Protein AF-A0A6G2DFZ0-F1 (afdb_monomer_lite)

Organism: Streptococcus pneumoniae (NCBI:txid1313)

Radius of gyration: 16.32 Å; chains: 1; bounding box: 41×25×46 Å

Secondary structure (DSSP, 8-state):
---EEEESSGGGGTT--TTS-EEEEESSS--TTTTEEEESSGGGHHHHHHHHHHS-EEEEEPP--S--EE--EEE-SS-EEEPPPEE--

Foldseek 3Di:
DFDKDKFQALVVVPDDDLVFKKKKAAPDDDDPCPRIFIDNDPVRSVVSRVSSPVHIIMIGTDDPDPFDKDWDWDDDVPDIDIDDIDTDD

Structure (mmCIF, N/CA/C/O backbone):
data_AF-A0A6G2DFZ0-F1
#
_entry.id   AF-A0A6G2DFZ0-F1
#
loop_
_atom_site.group_PDB
_atom_site.id
_atom_site.type_symbol
_atom_site.label_atom_id
_atom_site.label_alt_id
_atom_site.label_comp_id
_atom_site.label_asym_id
_atom_site.label_entity_id
_atom_site.label_seq_id
_atom_site.pdbx_PDB_ins_code
_atom_site.Cartn_x
_atom_site.Cartn_y
_atom_site.Cartn_z
_atom_site.occupancy
_atom_site.B_iso_or_equiv
_atom_site.auth_seq_id
_atom_site.auth_comp_id
_atom_site.auth_asym_id
_atom_site.auth_atom_id
_atom_site.pdbx_PDB_model_num
ATOM 1 N N . VAL A 1 1 ? -2.751 -7.676 6.816 1.00 82.31 1 VAL A N 1
ATOM 2 C CA . VAL A 1 1 ? -2.148 -6.563 6.046 1.00 82.31 1 VAL A CA 1
ATOM 3 C C . VAL A 1 1 ? -1.436 -7.151 4.844 1.00 82.31 1 VAL A C 1
ATOM 5 O O . VAL A 1 1 ? -1.003 -8.297 4.954 1.00 82.31 1 VAL A O 1
ATOM 8 N N . ALA A 1 2 ? -1.367 -6.440 3.718 1.00 90.25 2 ALA A N 1
ATOM 9 C CA . ALA A 1 2 ? -0.571 -6.904 2.584 1.00 90.25 2 ALA A CA 1
ATOM 10 C C . ALA A 1 2 ? 0.900 -7.065 3.023 1.00 90.25 2 ALA A C 1
ATOM 12 O O . ALA A 1 2 ? 1.371 -6.248 3.823 1.00 90.25 2 ALA A O 1
ATOM 13 N N . PRO A 1 3 ? 1.621 -8.104 2.565 1.00 95.62 3 PRO A N 1
ATOM 14 C CA . PRO A 1 3 ? 3.069 -8.161 2.728 1.00 95.62 3 PRO A CA 1
ATOM 15 C C . PRO A 1 3 ? 3.702 -6.869 2.202 1.00 95.62 3 PRO A C 1
ATOM 17 O O . PRO A 1 3 ? 3.355 -6.420 1.108 1.00 95.62 3 PRO A O 1
ATOM 20 N N . TYR A 1 4 ? 4.595 -6.262 2.989 1.00 96.75 4 TYR A N 1
ATOM 21 C CA . TYR A 1 4 ? 5.178 -4.966 2.652 1.00 96.75 4 TYR A CA 1
ATOM 22 C C . TYR A 1 4 ? 6.674 -4.876 2.961 1.00 96.75 4 TYR A C 1
ATOM 24 O O . TYR A 1 4 ? 7.196 -5.601 3.812 1.00 96.75 4 TYR A O 1
ATOM 32 N N . LYS A 1 5 ? 7.353 -3.945 2.284 1.00 97.12 5 LYS A N 1
ATOM 33 C CA . LYS A 1 5 ? 8.761 -3.579 2.485 1.00 97.12 5 LYS A CA 1
ATOM 34 C C . LYS A 1 5 ? 8.895 -2.055 2.571 1.00 97.12 5 LYS A C 1
ATOM 36 O O . LYS A 1 5 ? 8.255 -1.336 1.811 1.00 97.12 5 LYS A O 1
ATOM 41 N N . VAL A 1 6 ? 9.738 -1.566 3.481 1.00 98.06 6 VAL A N 1
ATOM 42 C CA . VAL A 1 6 ? 10.124 -0.144 3.536 1.00 98.06 6 VAL A CA 1
ATOM 43 C C . VAL A 1 6 ? 11.108 0.159 2.405 1.00 98.06 6 VAL A C 1
ATOM 45 O O . VAL A 1 6 ? 12.038 -0.615 2.176 1.00 98.06 6 VAL A O 1
ATOM 48 N N . VAL A 1 7 ? 10.893 1.270 1.707 1.00 98.31 7 VAL A N 1
ATOM 49 C CA . VAL A 1 7 ? 11.681 1.729 0.558 1.00 98.31 7 VAL A CA 1
ATOM 50 C C . VAL A 1 7 ? 12.134 3.154 0.842 1.00 98.31 7 VAL A C 1
ATOM 52 O O . VAL A 1 7 ? 11.305 4.039 1.014 1.00 98.31 7 VAL A O 1
ATOM 55 N N . THR A 1 8 ? 13.440 3.369 0.910 1.00 97.75 8 THR A N 1
ATOM 56 C CA . THR A 1 8 ? 14.052 4.685 1.193 1.00 97.75 8 THR A CA 1
ATOM 57 C C . THR A 1 8 ? 14.820 5.243 -0.002 1.00 97.75 8 THR A C 1
ATOM 59 O O . THR A 1 8 ? 15.263 6.386 0.018 1.00 97.75 8 THR A O 1
ATOM 62 N N . SER A 1 9 ? 15.002 4.424 -1.041 1.00 97.81 9 SER A N 1
ATOM 63 C CA . SER A 1 9 ? 15.590 4.821 -2.318 1.00 97.81 9 SER A CA 1
ATOM 64 C C . SER A 1 9 ? 15.195 3.846 -3.426 1.00 97.81 9 SER A C 1
ATOM 66 O O . SER A 1 9 ? 14.761 2.721 -3.160 1.00 97.81 9 SER A O 1
ATOM 68 N N . SER A 1 10 ? 15.413 4.233 -4.678 1.00 97.31 10 SER A N 1
ATOM 69 C CA . SER A 1 10 ? 15.235 3.376 -5.856 1.00 97.31 10 SER A CA 1
ATOM 70 C C . SER A 1 10 ? 16.055 2.081 -5.804 1.00 97.31 10 SER A C 1
ATOM 72 O O . SER A 1 10 ? 15.628 1.066 -6.354 1.00 97.31 10 SER A O 1
ATOM 74 N N . LEU A 1 11 ? 17.179 2.058 -5.078 1.00 97.19 11 LEU A N 1
ATOM 75 C CA . LEU A 1 11 ? 17.997 0.853 -4.890 1.00 97.19 11 LEU A CA 1
ATOM 76 C C . LEU A 1 11 ? 17.242 -0.264 -4.159 1.00 97.19 11 LEU A C 1
ATOM 78 O O . LEU A 1 11 ? 17.481 -1.441 -4.423 1.00 97.19 11 LEU A O 1
ATOM 82 N N . ASP A 1 12 ? 16.286 0.080 -3.294 1.00 96.94 12 ASP A N 1
ATOM 83 C CA . ASP A 1 12 ? 15.465 -0.908 -2.587 1.00 96.94 12 ASP A CA 1
ATOM 84 C C . ASP A 1 12 ? 14.494 -1.653 -3.520 1.00 96.94 12 ASP A C 1
ATOM 86 O O . ASP A 1 12 ? 13.900 -2.657 -3.106 1.00 96.94 12 ASP A O 1
ATOM 90 N N . LEU A 1 13 ? 14.338 -1.175 -4.759 1.00 96.56 13 LEU A N 1
ATOM 91 C CA . LEU A 1 13 ? 13.445 -1.713 -5.781 1.00 96.56 13 LEU A CA 1
ATOM 92 C C . LEU A 1 13 ? 14.176 -2.475 -6.903 1.00 96.56 13 LEU A C 1
ATOM 94 O O . LEU A 1 13 ? 13.508 -3.025 -7.774 1.00 96.56 13 LEU A O 1
ATOM 98 N N . ALA A 1 14 ? 15.511 -2.534 -6.892 1.00 91.62 14 ALA A N 1
ATOM 99 C CA . ALA A 1 14 ? 16.294 -3.085 -8.004 1.00 91.62 14 ALA A CA 1
ATOM 100 C C . ALA A 1 14 ? 16.009 -4.573 -8.301 1.00 91.62 14 ALA A C 1
ATOM 102 O O . ALA A 1 14 ? 16.011 -4.975 -9.461 1.00 91.62 14 ALA A O 1
ATOM 103 N N . ASP A 1 15 ? 15.722 -5.365 -7.262 1.00 90.50 15 ASP A N 1
ATOM 104 C CA . ASP A 1 15 ? 15.553 -6.824 -7.348 1.00 90.50 15 ASP A CA 1
ATOM 105 C C . ASP A 1 15 ? 14.112 -7.278 -7.040 1.00 90.50 15 ASP A C 1
ATOM 107 O O . ASP A 1 15 ? 13.892 -8.356 -6.477 1.00 90.50 15 ASP A O 1
ATOM 111 N N . ILE A 1 16 ? 13.106 -6.444 -7.325 1.00 94.81 16 ILE A N 1
ATOM 112 C CA . ILE A 1 16 ? 11.710 -6.826 -7.064 1.00 94.81 16 ILE A CA 1
ATOM 113 C C . ILE A 1 16 ? 11.248 -7.955 -7.998 1.00 94.81 16 ILE A C 1
ATOM 115 O O . ILE A 1 16 ? 11.575 -7.994 -9.183 1.00 94.81 16 ILE A O 1
ATOM 119 N N . ASP A 1 17 ? 10.446 -8.873 -7.458 1.00 95.69 17 ASP A N 1
ATOM 120 C CA . ASP A 1 17 ? 9.900 -10.013 -8.197 1.00 95.69 17 ASP A CA 1
ATOM 121 C C . ASP A 1 17 ? 8.700 -9.593 -9.057 1.00 95.69 17 ASP A C 1
ATOM 123 O O . ASP A 1 17 ? 7.553 -9.604 -8.613 1.00 95.69 17 ASP A O 1
ATOM 127 N N . LEU A 1 18 ? 8.956 -9.265 -10.322 1.00 95.62 18 LEU A N 1
ATOM 128 C CA . LEU A 1 18 ? 7.924 -8.847 -11.276 1.00 95.62 18 LEU A CA 1
ATOM 129 C C . LEU A 1 18 ? 6.970 -9.970 -11.726 1.00 95.62 18 LEU A C 1
ATOM 131 O O . LEU A 1 18 ? 6.102 -9.724 -12.562 1.00 95.62 18 LEU A O 1
ATOM 135 N N . SER A 1 19 ? 7.070 -11.190 -11.180 1.00 95.56 19 SER A N 1
ATOM 136 C CA . SER A 1 19 ? 5.975 -12.165 -11.302 1.00 95.56 19 SER A CA 1
ATOM 137 C C . SER A 1 19 ? 4.747 -11.769 -10.469 1.00 95.56 19 SER A C 1
ATOM 139 O O . SER A 1 19 ? 3.646 -12.281 -10.696 1.00 95.56 19 SER A O 1
ATOM 141 N N . LYS A 1 20 ? 4.921 -10.829 -9.531 1.00 96.19 20 LYS A N 1
ATOM 142 C CA . LYS A 1 20 ? 3.872 -10.227 -8.712 1.00 96.19 20 LYS A CA 1
ATOM 143 C C . LYS A 1 20 ? 3.609 -8.781 -9.123 1.00 96.19 20 LYS A C 1
ATOM 145 O O . LYS A 1 20 ? 4.454 -8.096 -9.691 1.00 96.19 20 LYS A O 1
ATOM 150 N N . ASN A 1 21 ? 2.425 -8.304 -8.754 1.00 97.69 21 ASN A N 1
ATOM 151 C CA . ASN A 1 21 ? 2.068 -6.896 -8.852 1.00 97.69 21 ASN A CA 1
ATOM 152 C C . ASN A 1 21 ? 2.272 -6.221 -7.497 1.00 97.69 21 ASN A C 1
ATOM 154 O O . ASN A 1 21 ? 2.005 -6.826 -6.457 1.00 97.69 21 ASN A O 1
ATOM 158 N N . TYR A 1 22 ? 2.658 -4.950 -7.514 1.00 98.19 22 TYR A N 1
ATOM 159 C CA . TYR A 1 22 ? 2.870 -4.159 -6.304 1.00 98.19 22 TYR A CA 1
ATOM 160 C C . TYR A 1 22 ? 2.217 -2.785 -6.395 1.00 98.19 22 TYR A C 1
ATOM 162 O O . TYR A 1 22 ? 1.913 -2.287 -7.482 1.00 98.19 22 TYR A O 1
ATOM 170 N N . VAL A 1 23 ? 2.057 -2.143 -5.244 1.00 98.06 23 VAL A N 1
ATOM 171 C CA . VAL A 1 23 ? 1.779 -0.710 -5.137 1.00 98.06 23 VAL A CA 1
ATOM 172 C C . VAL A 1 23 ? 2.858 -0.083 -4.263 1.00 98.06 23 VAL A C 1
ATOM 174 O O . VAL A 1 23 ? 3.000 -0.442 -3.097 1.00 98.06 23 VAL A O 1
ATOM 177 N N . LEU A 1 24 ? 3.621 0.849 -4.829 1.00 98.38 24 LEU A N 1
ATOM 178 C CA . LEU A 1 24 ? 4.537 1.708 -4.087 1.00 98.38 24 LEU A CA 1
ATOM 179 C C . LEU A 1 24 ? 3.770 2.943 -3.618 1.00 98.38 24 LEU A C 1
ATOM 181 O O . LEU A 1 24 ? 3.112 3.588 -4.435 1.00 98.38 24 LEU A O 1
ATOM 185 N N . LYS A 1 25 ? 3.841 3.269 -2.328 1.00 98.44 25 LYS A N 1
ATOM 186 C CA . LYS A 1 25 ? 3.117 4.388 -1.711 1.00 98.44 25 LYS A CA 1
ATOM 187 C C . LYS A 1 25 ? 4.070 5.232 -0.876 1.00 98.44 25 LYS A C 1
ATOM 189 O O . LYS A 1 25 ? 4.866 4.664 -0.135 1.00 98.44 25 LYS A O 1
ATOM 194 N N . THR A 1 26 ? 3.969 6.555 -0.925 1.00 98.25 26 THR A N 1
ATOM 195 C CA . THR A 1 26 ? 4.693 7.423 0.012 1.00 98.25 26 THR A CA 1
ATOM 196 C C . THR A 1 26 ? 4.239 7.123 1.441 1.00 98.25 26 THR A C 1
ATOM 198 O O . THR A 1 26 ? 3.048 6.960 1.712 1.00 98.25 26 THR A O 1
ATOM 201 N N . ALA A 1 27 ? 5.181 7.043 2.379 1.00 97.62 27 ALA A N 1
ATOM 202 C CA . ALA A 1 27 ? 4.900 6.702 3.774 1.00 97.62 27 ALA A CA 1
ATOM 203 C C . ALA A 1 27 ? 4.099 7.798 4.497 1.00 97.62 27 ALA A C 1
ATOM 205 O O . ALA A 1 27 ? 3.428 7.538 5.496 1.00 97.62 27 ALA A O 1
ATOM 206 N N . THR A 1 28 ? 4.166 9.033 3.996 1.00 96.69 28 THR A N 1
ATOM 207 C CA . THR A 1 28 ? 3.411 10.181 4.504 1.00 96.69 28 THR A CA 1
ATOM 208 C C . THR A 1 28 ? 2.871 11.026 3.349 1.00 96.69 28 THR A C 1
ATOM 210 O O . THR A 1 28 ? 3.303 10.891 2.203 1.00 96.69 28 THR A O 1
ATOM 213 N N . GLY A 1 29 ? 1.887 11.881 3.642 1.00 94.38 29 GLY A N 1
ATOM 214 C CA . GLY A 1 29 ? 1.358 12.872 2.696 1.00 94.38 29 GLY A CA 1
ATOM 215 C C . GLY A 1 29 ? 0.486 12.331 1.556 1.00 94.38 29 GLY A C 1
ATOM 216 O O . GLY A 1 29 ? -0.052 13.134 0.800 1.00 94.38 29 GLY A O 1
ATOM 217 N N . GLY A 1 30 ? 0.316 11.011 1.433 1.00 93.81 30 GLY A N 1
ATOM 218 C CA . GLY A 1 30 ? -0.582 10.403 0.450 1.00 93.81 30 GLY A CA 1
ATOM 219 C C . GLY A 1 30 ? -2.058 10.543 0.838 1.00 93.81 30 GLY A C 1
ATOM 220 O O . GLY A 1 30 ? -2.423 10.351 1.997 1.00 93.81 30 GLY A O 1
ATOM 221 N N . TYR A 1 31 ? -2.904 10.864 -0.139 1.00 93.56 31 TYR A N 1
ATOM 222 C CA . TYR A 1 31 ? -4.369 10.924 -0.042 1.00 93.56 31 TYR A CA 1
ATOM 223 C C . TYR A 1 31 ? -4.965 10.752 -1.448 1.00 93.56 31 TYR A C 1
ATOM 225 O O . TYR A 1 31 ? -4.287 11.065 -2.421 1.00 93.56 31 TYR A O 1
ATOM 233 N N . ASP A 1 32 ? -6.185 10.229 -1.583 1.00 91.50 32 ASP A N 1
ATOM 234 C CA . ASP A 1 32 ? -6.901 10.077 -2.869 1.00 91.50 32 ASP A CA 1
ATOM 235 C C . ASP A 1 32 ? -6.074 9.442 -4.015 1.00 91.50 32 ASP A C 1
ATOM 237 O O . ASP A 1 32 ? -6.218 9.783 -5.186 1.00 91.50 32 ASP A O 1
ATOM 241 N N . GLY A 1 33 ? -5.158 8.523 -3.684 1.00 90.06 33 GLY A N 1
ATOM 242 C CA . GLY A 1 33 ? -4.251 7.884 -4.649 1.00 90.06 33 GLY A CA 1
ATOM 243 C C . GLY A 1 33 ? -2.994 8.692 -5.009 1.00 90.06 33 GLY A C 1
ATOM 244 O O . GLY A 1 33 ? -2.116 8.175 -5.702 1.00 90.06 33 GLY A O 1
ATOM 245 N N . HIS A 1 34 ? -2.842 9.924 -4.515 1.00 94.62 34 HIS A N 1
ATOM 246 C CA . HIS A 1 34 ? -1.599 10.686 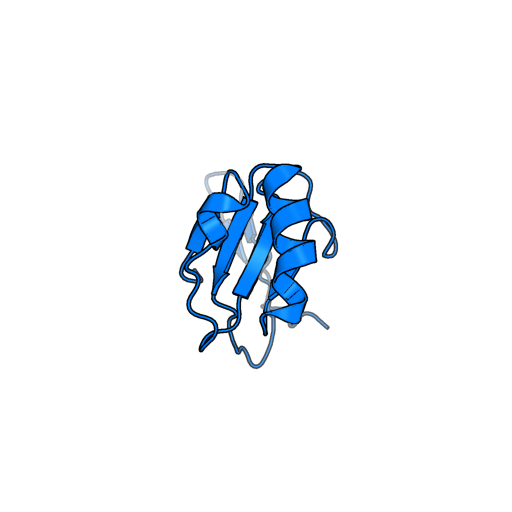-4.634 1.00 94.62 34 HIS A CA 1
ATOM 247 C C . HIS A 1 34 ? -0.450 10.025 -3.868 1.00 94.62 34 HIS A C 1
ATOM 249 O O . HIS A 1 34 ? -0.639 9.446 -2.797 1.00 94.62 34 HIS A O 1
ATOM 255 N N . GLY A 1 35 ? 0.758 10.144 -4.428 1.00 96.25 35 GLY A N 1
ATOM 256 C CA . GLY A 1 35 ? 1.953 9.512 -3.872 1.00 96.25 35 GLY A CA 1
ATOM 257 C C . GLY A 1 35 ? 1.969 7.997 -4.065 1.00 96.25 35 GLY A C 1
ATOM 258 O O . GLY A 1 35 ? 2.573 7.298 -3.262 1.00 96.25 35 GLY A O 1
ATOM 259 N N . GLN A 1 36 ? 1.283 7.472 -5.088 1.00 98.00 36 GLN A N 1
ATOM 260 C CA . GLN A 1 36 ? 1.229 6.035 -5.350 1.00 98.00 36 GLN A CA 1
ATOM 261 C C . GLN A 1 36 ? 1.608 5.693 -6.791 1.00 98.00 36 GLN A C 1
ATOM 263 O O . GLN A 1 36 ? 1.269 6.413 -7.732 1.00 98.00 36 GLN A O 1
ATOM 268 N N . LYS A 1 37 ? 2.268 4.548 -6.972 1.00 97.94 37 LYS A N 1
ATOM 269 C CA . LYS A 1 37 ? 2.552 3.950 -8.278 1.00 97.94 37 LYS A CA 1
ATOM 270 C C . LYS A 1 37 ? 2.299 2.447 -8.225 1.00 97.94 37 LYS A C 1
ATOM 272 O O . LYS A 1 37 ? 2.921 1.727 -7.450 1.00 97.94 37 LYS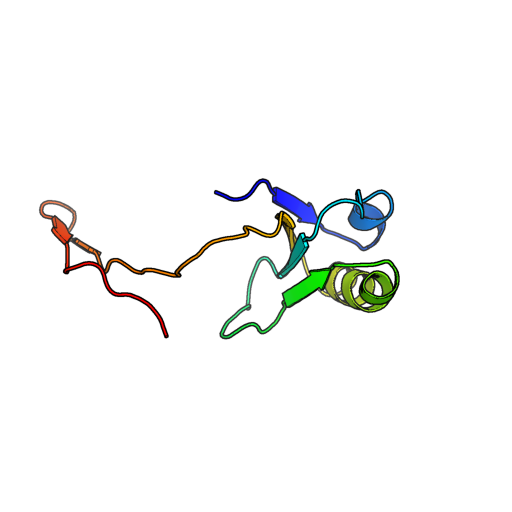 A O 1
ATOM 277 N N . VAL A 1 38 ? 1.398 1.968 -9.081 1.00 97.94 38 VAL A N 1
ATOM 278 C CA . VAL A 1 38 ? 1.211 0.528 -9.301 1.00 97.94 38 VAL A CA 1
ATOM 279 C C . VAL A 1 38 ? 2.306 0.021 -10.236 1.00 97.94 38 VAL A C 1
ATOM 281 O O . VAL A 1 38 ? 2.550 0.635 -11.275 1.00 97.94 38 VAL A O 1
ATOM 284 N N . ILE A 1 39 ? 2.939 -1.089 -9.867 1.00 98.19 39 ILE A N 1
ATOM 285 C CA . ILE A 1 39 ? 4.017 -1.738 -10.612 1.00 98.19 39 ILE A CA 1
ATOM 286 C C . ILE A 1 39 ? 3.503 -3.100 -11.073 1.00 98.19 39 ILE A C 1
ATOM 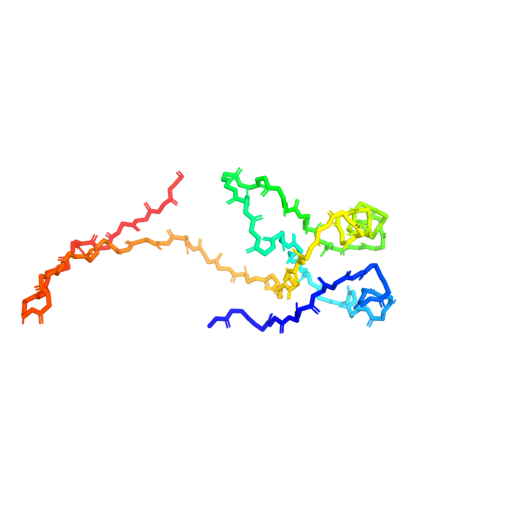288 O O . ILE A 1 39 ? 3.220 -3.965 -10.241 1.00 98.19 39 ILE A O 1
ATOM 292 N N . ARG A 1 40 ? 3.343 -3.275 -12.387 1.00 97.56 40 ARG A N 1
ATOM 293 C CA . ARG A 1 40 ? 2.923 -4.545 -13.012 1.00 97.56 40 ARG A CA 1
ATOM 294 C C . ARG A 1 40 ? 3.961 -5.113 -13.969 1.00 97.56 40 ARG A C 1
ATOM 296 O O . ARG A 1 40 ? 3.849 -6.254 -14.401 1.00 97.56 40 ARG A O 1
ATOM 303 N N . SER A 1 41 ? 4.920 -4.290 -14.375 1.00 96.94 41 SER A N 1
ATOM 304 C CA . SER A 1 41 ? 5.937 -4.651 -15.353 1.00 96.94 41 SER A CA 1
ATOM 305 C C . SER A 1 41 ? 7.154 -3.741 -15.231 1.00 96.94 41 SER A C 1
ATOM 307 O O . SER A 1 41 ? 7.107 -2.714 -14.553 1.00 96.94 41 SER A O 1
ATOM 309 N N . GLU A 1 42 ? 8.223 -4.076 -15.951 1.00 96.31 42 GLU A N 1
ATOM 310 C CA . GLU A 1 42 ? 9.439 -3.257 -16.027 1.00 96.31 42 GLU A CA 1
ATOM 311 C C . GLU A 1 42 ? 9.161 -1.816 -16.486 1.00 96.31 42 GLU A C 1
ATOM 313 O O . GLU A 1 42 ? 9.824 -0.886 -16.036 1.00 96.31 42 GLU A O 1
ATOM 318 N N . ALA A 1 43 ? 8.135 -1.606 -17.319 1.00 97.19 43 ALA A N 1
ATOM 319 C CA . ALA A 1 43 ? 7.754 -0.280 -17.807 1.00 97.19 43 ALA A CA 1
ATOM 320 C C . ALA A 1 43 ? 7.278 0.672 -16.691 1.00 97.19 43 ALA A C 1
ATOM 322 O O . ALA A 1 43 ? 7.249 1.886 -16.882 1.00 97.19 43 ALA A O 1
ATOM 323 N N . ASP A 1 44 ? 6.905 0.144 -15.523 1.00 97.88 44 ASP A N 1
ATOM 324 C CA . ASP A 1 44 ? 6.482 0.943 -14.374 1.00 97.88 44 ASP A CA 1
ATOM 325 C C . ASP A 1 44 ? 7.649 1.377 -13.474 1.00 97.88 44 ASP A C 1
ATOM 327 O O . ASP A 1 44 ? 7.466 2.276 -12.645 1.00 97.88 44 ASP A O 1
ATOM 331 N N . LEU A 1 45 ? 8.827 0.758 -13.628 1.00 97.00 45 LEU A N 1
ATOM 332 C CA . LEU A 1 45 ? 9.960 0.919 -12.714 1.00 97.00 45 LEU A CA 1
ATOM 333 C C . LEU A 1 45 ? 10.540 2.328 -12.734 1.00 97.00 45 LEU A C 1
ATOM 335 O O . LEU A 1 45 ? 10.847 2.856 -11.674 1.00 97.00 45 LEU A O 1
ATOM 339 N N . GLU A 1 46 ? 10.637 2.967 -13.901 1.00 97.31 46 GLU A N 1
ATOM 340 C CA . GLU A 1 46 ? 11.195 4.322 -14.006 1.00 97.31 46 GLU A CA 1
ATOM 341 C C . GLU A 1 46 ? 10.427 5.314 -13.116 1.00 97.31 46 GLU A C 1
ATOM 343 O O . GLU A 1 46 ? 11.015 6.044 -12.317 1.00 97.31 46 GLU A O 1
ATOM 348 N N . ALA A 1 47 ? 9.093 5.279 -13.183 1.00 97.81 47 ALA A N 1
ATOM 349 C CA . ALA A 1 47 ? 8.240 6.120 -12.350 1.00 97.81 47 ALA A CA 1
ATOM 350 C C . ALA A 1 47 ? 8.282 5.714 -10.867 1.00 97.81 47 ALA A C 1
ATOM 352 O O . ALA A 1 47 ? 8.193 6.574 -9.991 1.00 97.81 47 ALA A O 1
ATOM 353 N N . ALA A 1 48 ? 8.418 4.418 -10.573 1.00 97.88 48 ALA A N 1
ATOM 354 C CA . ALA A 1 48 ? 8.547 3.929 -9.203 1.00 97.88 48 ALA A CA 1
ATOM 355 C C . ALA A 1 48 ? 9.867 4.375 -8.556 1.00 97.88 48 ALA A C 1
ATOM 357 O O . ALA A 1 48 ? 9.861 4.808 -7.407 1.00 97.88 48 ALA A O 1
ATOM 358 N N . TYR A 1 49 ? 10.977 4.337 -9.295 1.00 98.19 49 TYR A N 1
ATOM 359 C CA . TYR A 1 49 ? 12.280 4.825 -8.842 1.00 98.19 49 TYR A CA 1
ATOM 360 C C . TYR A 1 49 ? 12.240 6.321 -8.549 1.00 98.19 49 TYR A C 1
ATOM 362 O O . TYR A 1 49 ? 12.642 6.736 -7.466 1.00 98.19 49 TYR A O 1
ATOM 370 N N . ALA A 1 50 ? 11.665 7.117 -9.456 1.00 98.06 50 ALA A N 1
ATOM 371 C CA . ALA A 1 50 ? 11.504 8.552 -9.238 1.00 98.06 50 ALA A CA 1
ATOM 372 C C . ALA A 1 50 ? 10.687 8.861 -7.970 1.00 98.06 50 ALA A C 1
ATOM 374 O O . ALA A 1 50 ? 11.031 9.777 -7.224 1.00 98.06 50 ALA A O 1
ATOM 375 N N . LEU A 1 51 ? 9.630 8.086 -7.698 1.00 97.75 51 LEU A N 1
ATOM 376 C CA . LEU A 1 51 ? 8.841 8.229 -6.475 1.00 97.75 51 LEU A CA 1
ATOM 377 C C . LEU A 1 51 ? 9.653 7.839 -5.227 1.00 97.75 51 LEU A C 1
ATOM 379 O O . LEU A 1 51 ? 9.680 8.608 -4.267 1.00 97.75 51 LEU A O 1
ATOM 383 N N . ALA A 1 52 ? 10.345 6.697 -5.267 1.00 97.94 52 ALA A N 1
ATOM 384 C CA . ALA A 1 52 ? 11.162 6.178 -4.168 1.00 97.94 52 ALA A CA 1
ATOM 385 C C . ALA A 1 52 ? 12.329 7.101 -3.784 1.00 97.94 52 ALA A C 1
ATOM 387 O O . ALA A 1 52 ? 12.681 7.180 -2.614 1.00 97.94 52 ALA A O 1
ATOM 388 N N . ASP A 1 53 ? 12.910 7.813 -4.750 1.00 98.06 53 ASP A N 1
ATOM 389 C CA . ASP A 1 53 ? 13.989 8.774 -4.493 1.00 98.06 53 ASP A CA 1
ATOM 390 C C . ASP A 1 53 ? 13.468 10.144 -4.019 1.00 98.06 53 ASP A C 1
ATOM 392 O O . ASP A 1 53 ? 14.238 10.969 -3.526 1.00 98.06 53 ASP A O 1
ATOM 396 N N . SER A 1 54 ? 12.165 10.408 -4.161 1.00 97.19 54 SER A N 1
ATOM 397 C CA . SER A 1 54 ? 11.550 11.678 -3.754 1.00 97.19 54 SER A CA 1
ATOM 398 C C . SER A 1 54 ? 11.063 11.695 -2.302 1.00 97.19 54 SER A C 1
ATOM 400 O O . SER A 1 54 ? 10.950 12.773 -1.714 1.00 97.19 54 SER A O 1
ATOM 402 N N . ALA A 1 55 ? 10.757 10.527 -1.728 1.00 97.31 55 ALA A N 1
ATOM 403 C CA . ALA A 1 55 ? 10.252 10.384 -0.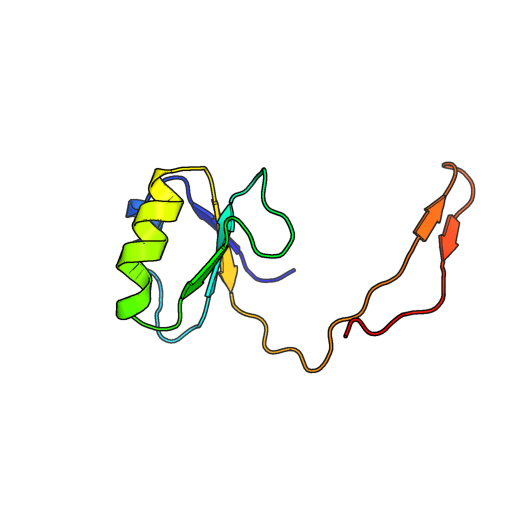367 1.00 97.31 55 ALA A CA 1
ATOM 404 C C . ALA A 1 55 ? 10.367 8.937 0.132 1.00 97.31 55 ALA A C 1
ATOM 406 O O . ALA A 1 55 ? 10.305 7.995 -0.657 1.00 97.31 55 ALA A O 1
ATOM 407 N N . ASP A 1 56 ? 10.405 8.766 1.457 1.00 98.31 56 ASP A N 1
ATOM 408 C CA . ASP A 1 56 ? 10.245 7.450 2.078 1.00 98.31 56 ASP A CA 1
ATOM 409 C C . ASP A 1 56 ? 8.918 6.817 1.643 1.00 98.31 56 ASP A C 1
ATOM 411 O O . ASP A 1 56 ? 7.854 7.446 1.690 1.00 98.31 56 ASP A O 1
ATOM 415 N N . CYS A 1 57 ? 8.981 5.555 1.240 1.00 98.50 57 CYS A N 1
ATOM 416 C CA . CYS A 1 57 ? 7.879 4.800 0.674 1.00 98.50 57 CYS A CA 1
ATOM 417 C C . CYS A 1 57 ? 7.695 3.435 1.354 1.00 98.50 57 CYS A C 1
ATOM 419 O O . CYS A 1 57 ? 8.558 2.910 2.062 1.00 98.50 57 CYS A O 1
ATOM 421 N N . VAL A 1 58 ? 6.544 2.829 1.085 1.00 98.19 58 VAL A N 1
ATOM 422 C CA . VAL A 1 58 ? 6.209 1.447 1.410 1.00 98.19 58 VAL A CA 1
ATOM 423 C C . VAL A 1 58 ? 5.799 0.745 0.119 1.00 98.19 58 VAL A C 1
ATOM 425 O O . VAL A 1 58 ? 4.917 1.216 -0.600 1.00 98.19 58 VAL A O 1
ATOM 428 N N . LEU A 1 59 ? 6.455 -0.372 -0.187 1.00 98.31 59 LEU A N 1
ATOM 429 C CA . LEU A 1 59 ? 6.0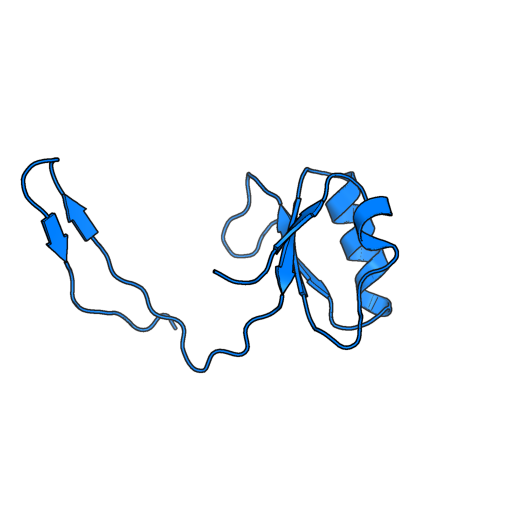79 -1.270 -1.275 1.00 98.31 59 LEU A CA 1
ATOM 430 C C . LEU A 1 59 ? 5.179 -2.366 -0.712 1.00 98.31 59 LEU A C 1
ATOM 432 O O . LEU A 1 59 ? 5.621 -3.131 0.141 1.00 98.31 59 LEU A O 1
ATOM 436 N N . GLU A 1 60 ? 3.947 -2.459 -1.196 1.00 98.06 60 GLU A N 1
ATOM 437 C CA . GLU A 1 60 ? 2.976 -3.480 -0.793 1.00 98.06 60 GLU A CA 1
ATOM 438 C C . GLU A 1 60 ? 2.686 -4.427 -1.959 1.00 98.06 60 GLU A C 1
ATOM 440 O O . GLU A 1 60 ? 2.554 -3.985 -3.103 1.00 98.06 60 GLU A O 1
ATOM 445 N N . GLU A 1 61 ? 2.550 -5.727 -1.685 1.00 97.50 61 GLU A N 1
ATOM 446 C CA . GLU A 1 61 ? 2.003 -6.665 -2.673 1.00 97.50 61 GLU A CA 1
ATOM 447 C C . GLU A 1 61 ? 0.558 -6.283 -3.027 1.00 97.50 61 GLU A C 1
ATOM 449 O O . GLU A 1 61 ? -0.262 -5.986 -2.153 1.00 97.50 61 GLU A O 1
ATOM 454 N N . PHE A 1 62 ? 0.233 -6.294 -4.320 1.00 96.94 62 PHE A N 1
ATOM 455 C CA . PHE A 1 62 ? -1.101 -5.964 -4.803 1.00 96.94 62 PHE A CA 1
ATOM 456 C C . PHE A 1 62 ? -2.090 -7.050 -4.376 1.00 96.94 62 PHE A C 1
ATOM 458 O O . PHE A 1 62 ? -1.959 -8.218 -4.747 1.00 96.94 62 PHE A O 1
ATOM 465 N N . VAL A 1 63 ? -3.112 -6.660 -3.620 1.00 95.81 63 VAL A N 1
ATOM 466 C CA . VAL A 1 63 ? -4.160 -7.575 -3.167 1.00 95.81 63 VAL A CA 1
ATOM 467 C C . VAL A 1 63 ? -5.248 -7.654 -4.231 1.00 95.81 63 VAL A C 1
ATOM 469 O O . VAL A 1 63 ? -5.854 -6.647 -4.580 1.00 95.81 63 VAL A O 1
ATOM 472 N N . ASN A 1 64 ? -5.517 -8.859 -4.731 1.00 94.19 64 ASN A N 1
ATOM 473 C CA . ASN A 1 64 ? -6.654 -9.111 -5.611 1.00 94.19 64 ASN A CA 1
ATOM 474 C C . ASN A 1 64 ? -7.912 -9.353 -4.763 1.00 94.19 64 ASN A C 1
ATOM 476 O O . ASN A 1 64 ? -8.192 -10.493 -4.395 1.00 94.19 64 ASN A O 1
ATOM 480 N N . PHE A 1 65 ? -8.605 -8.278 -4.388 1.00 94.38 65 PHE A N 1
ATOM 481 C CA . PHE A 1 65 ? -9.852 -8.334 -3.622 1.00 94.38 65 PHE A CA 1
ATOM 482 C C . PHE A 1 65 ? -11.074 -8.142 -4.528 1.00 94.38 65 PHE A C 1
ATOM 484 O O . PHE A 1 65 ? -10.985 -7.472 -5.554 1.00 94.38 65 PHE A O 1
ATOM 491 N N . ASP A 1 66 ? -12.216 -8.707 -4.125 1.00 96.38 66 ASP A N 1
ATOM 492 C CA . ASP A 1 66 ? -13.474 -8.587 -4.875 1.00 96.38 66 ASP A CA 1
ATOM 493 C C . ASP A 1 66 ? -14.188 -7.256 -4.609 1.00 96.38 66 ASP A C 1
ATOM 495 O O . ASP A 1 66 ? -14.769 -6.672 -5.518 1.00 96.38 66 ASP A O 1
ATOM 499 N N . LEU A 1 67 ? -14.146 -6.785 -3.357 1.00 96.56 67 LEU A N 1
ATOM 500 C CA . LEU A 1 67 ? -14.812 -5.571 -2.885 1.00 96.56 67 LEU A CA 1
ATOM 501 C C . LEU A 1 67 ? -13.925 -4.843 -1.874 1.00 96.56 67 LEU A C 1
ATOM 503 O O . LEU A 1 67 ? -13.217 -5.482 -1.088 1.00 96.56 67 LEU A O 1
ATOM 507 N N . GLU A 1 68 ? -14.010 -3.516 -1.854 1.00 96.69 68 GLU A N 1
ATOM 508 C CA . GLU A 1 68 ? -13.461 -2.703 -0.773 1.00 96.69 68 GLU A CA 1
ATOM 509 C C . GLU A 1 68 ? -14.581 -2.346 0.209 1.00 96.69 68 GLU A C 1
ATOM 511 O O . GLU A 1 68 ? -15.663 -1.916 -0.189 1.00 96.69 68 GLU A O 1
ATOM 516 N N . ILE A 1 69 ? -14.331 -2.536 1.505 1.00 97.69 69 ILE A N 1
ATOM 517 C CA . ILE A 1 69 ? -15.297 -2.223 2.560 1.00 97.69 69 ILE A CA 1
ATOM 518 C C . ILE A 1 69 ? -14.667 -1.352 3.640 1.00 97.69 69 ILE A C 1
ATOM 520 O O . ILE A 1 69 ? -13.472 -1.449 3.929 1.00 97.69 69 ILE A O 1
ATOM 524 N N . SER A 1 70 ? -15.494 -0.549 4.300 1.00 97.31 70 SER A N 1
ATOM 525 C CA . SER A 1 70 ? -15.109 0.239 5.464 1.00 97.31 70 SER A CA 1
ATOM 526 C C . SER A 1 70 ? -16.051 0.006 6.647 1.00 97.31 70 SER A C 1
ATOM 528 O O . SER A 1 70 ? -17.237 -0.304 6.503 1.00 97.31 70 SER A O 1
ATOM 530 N N . VAL A 1 71 ? -15.499 0.135 7.857 1.00 97.75 71 VAL A N 1
ATOM 531 C CA . VAL A 1 71 ? -16.254 0.127 9.115 1.00 97.75 71 VAL A CA 1
ATOM 532 C C . VAL A 1 71 ? -15.839 1.346 9.917 1.00 97.75 71 VAL A C 1
ATOM 534 O O . VAL A 1 71 ? -14.667 1.508 10.256 1.00 97.75 71 VAL A O 1
ATOM 537 N N . ILE A 1 72 ? -16.810 2.193 10.249 1.00 98.06 72 ILE A N 1
ATOM 538 C CA . ILE A 1 72 ? -16.584 3.331 11.138 1.00 98.06 72 ILE A CA 1
ATOM 539 C C . ILE A 1 72 ? -16.709 2.842 12.581 1.00 98.06 72 ILE A C 1
ATOM 541 O O . ILE A 1 72 ? -17.697 2.206 12.957 1.00 98.06 72 ILE A O 1
ATOM 545 N N . VAL A 1 73 ? -15.705 3.163 13.395 1.00 97.69 73 VAL A N 1
ATOM 546 C CA . VAL A 1 73 ? -15.662 2.837 14.824 1.00 97.69 73 VAL A CA 1
ATOM 547 C C . VAL A 1 73 ? -15.560 4.132 15.620 1.00 97.69 73 VAL A C 1
ATOM 549 O O . VAL A 1 73 ? -14.704 4.969 15.341 1.00 97.69 73 VAL A O 1
ATOM 552 N N . SER A 1 74 ? -16.430 4.303 16.615 1.00 97.88 74 SER A N 1
ATOM 553 C CA . SER A 1 74 ? -16.413 5.444 17.535 1.00 97.88 74 SER A CA 1
ATOM 554 C C . SER A 1 74 ? -16.198 4.952 18.960 1.00 97.88 74 SER A C 1
ATOM 556 O O . SER A 1 74 ? -16.823 3.979 19.375 1.00 97.88 74 SER A O 1
ATOM 558 N N . GLY A 1 75 ? -15.326 5.611 19.720 1.00 97.31 75 GLY A N 1
ATOM 559 C CA . GLY A 1 75 ? -15.081 5.249 21.111 1.00 97.31 75 GLY A CA 1
ATOM 560 C C . GLY A 1 75 ? -14.590 6.418 21.952 1.00 97.3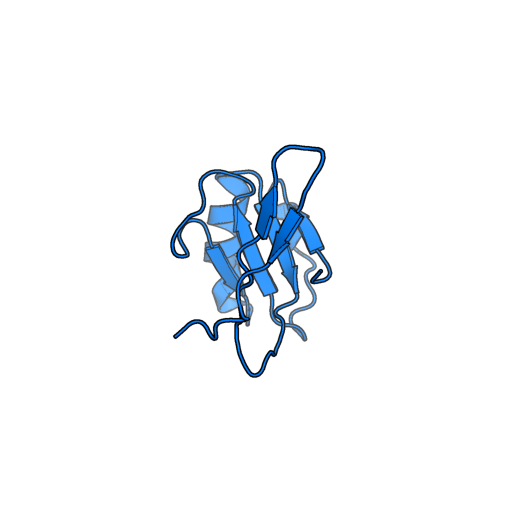1 75 GLY A C 1
ATOM 561 O O . GLY A 1 75 ? -14.029 7.383 21.437 1.00 97.31 75 GLY A O 1
ATOM 562 N N . ASN A 1 76 ? -14.804 6.318 23.263 1.00 97.56 76 ASN A N 1
ATOM 563 C CA . ASN A 1 76 ? -14.420 7.336 24.251 1.00 97.56 76 ASN A CA 1
ATOM 564 C C . ASN A 1 76 ? -13.386 6.821 25.276 1.00 97.56 76 ASN A C 1
ATOM 566 O O . ASN A 1 76 ? -13.218 7.405 26.345 1.00 97.56 76 ASN A O 1
ATOM 570 N N . GLY A 1 77 ? -12.734 5.692 24.975 1.00 96.06 77 GLY A N 1
ATOM 571 C CA . GLY A 1 77 ? -11.787 5.010 25.865 1.00 96.06 77 GLY A CA 1
ATOM 572 C C . GLY A 1 77 ? -12.428 4.107 26.928 1.00 96.06 77 GLY A C 1
ATOM 573 O O . GLY A 1 77 ? -11.704 3.405 27.629 1.00 96.06 77 GLY A O 1
ATOM 574 N N . LYS A 1 78 ? -13.762 4.093 27.047 1.00 96.94 78 LYS A N 1
ATOM 575 C CA . LYS A 1 78 ? -14.524 3.176 27.918 1.00 96.94 78 LYS A CA 1
ATOM 576 C C . LYS A 1 78 ? -15.513 2.331 27.126 1.00 96.94 78 LYS A C 1
ATOM 578 O O . LYS A 1 78 ? -15.643 1.138 27.372 1.00 96.94 78 LYS A O 1
ATOM 583 N N . GLU A 1 79 ? -16.190 2.966 26.180 1.00 96.94 79 GLU A N 1
ATOM 584 C CA . GLU A 1 79 ? -17.193 2.369 25.309 1.00 96.94 79 GLU A CA 1
ATOM 585 C C . GLU A 1 79 ? -16.753 2.488 23.852 1.00 96.94 79 GLU A C 1
ATOM 587 O O . GLU A 1 79 ? -16.041 3.428 23.476 1.00 96.94 79 GLU A O 1
ATOM 592 N N . VAL A 1 80 ? -17.181 1.516 23.046 1.00 98.06 80 VAL A N 1
ATOM 593 C CA . VAL A 1 80 ? -16.916 1.436 21.610 1.00 98.06 80 VAL A CA 1
ATOM 594 C C . VAL A 1 80 ? -18.211 1.055 20.898 1.00 98.06 80 VAL A C 1
ATOM 596 O O . VAL A 1 80 ? -18.874 0.094 21.287 1.00 98.06 80 VAL A O 1
ATOM 599 N N . THR A 1 81 ? -18.537 1.785 19.837 1.00 97.88 81 THR A N 1
ATOM 600 C CA . THR A 1 81 ? -19.686 1.544 18.960 1.00 97.88 81 THR A CA 1
ATOM 601 C C . THR A 1 81 ? -19.202 1.356 17.527 1.00 97.88 81 THR A C 1
ATOM 603 O O . THR A 1 81 ? -18.321 2.080 17.056 1.00 97.88 81 THR A O 1
ATOM 606 N N . PHE A 1 82 ? -19.809 0.402 16.823 1.00 98.12 82 PHE A N 1
ATOM 607 C CA . PHE A 1 82 ? -19.497 0.058 15.438 1.00 98.12 82 PHE A CA 1
ATOM 608 C C . PHE A 1 82 ? -20.684 0.412 14.545 1.00 98.12 82 PHE A C 1
ATOM 610 O O . PHE A 1 82 ? -21.823 0.059 14.856 1.00 98.12 82 PHE A O 1
ATOM 617 N N . PHE A 1 83 ? -20.424 1.099 13.437 1.00 97.88 83 PHE A N 1
ATOM 618 C CA . PHE A 1 83 ? -21.426 1.323 12.398 1.00 97.88 83 PHE A CA 1
ATOM 619 C C . PHE A 1 83 ? -21.534 0.087 11.487 1.00 97.88 83 PHE A C 1
ATOM 621 O O . PHE A 1 83 ? -20.595 -0.713 11.433 1.00 97.88 83 PHE A O 1
ATOM 628 N N . PRO A 1 84 ? -22.656 -0.097 10.763 1.00 98.06 84 PRO A N 1
ATOM 629 C CA . PRO A 1 84 ? -22.774 -1.168 9.779 1.00 98.06 84 PRO A CA 1
ATOM 630 C C . PRO A 1 84 ? -21.665 -1.090 8.725 1.00 98.06 84 PRO A C 1
ATOM 632 O O . PRO A 1 84 ? -21.304 0.007 8.295 1.00 98.06 84 PRO A O 1
ATOM 635 N N . VAL A 1 85 ? -21.177 -2.250 8.280 1.00 97.62 85 VAL A N 1
ATOM 636 C CA . VAL A 1 85 ? -20.221 -2.355 7.166 1.00 97.62 85 VAL A CA 1
ATOM 637 C C . VAL A 1 85 ? -20.774 -1.625 5.944 1.00 97.62 85 VAL A C 1
ATOM 639 O O . VAL A 1 85 ? -21.946 -1.802 5.606 1.00 97.62 85 VAL A O 1
ATOM 642 N N . GLN A 1 86 ? -19.933 -0.819 5.301 1.00 97.75 86 GLN A N 1
ATOM 643 C CA . GLN A 1 86 ? -20.230 -0.165 4.030 1.00 97.75 86 GLN A CA 1
ATOM 644 C C . GLN A 1 86 ? -19.311 -0.722 2.945 1.00 97.75 86 GLN A C 1
ATOM 646 O O . GLN A 1 86 ? -18.123 -0.926 3.190 1.00 97.75 86 GLN A O 1
ATOM 651 N N . GLU A 1 87 ? -19.865 -0.959 1.761 1.00 97.50 87 GLU A N 1
ATOM 652 C CA . GLU A 1 87 ? -19.088 -1.152 0.536 1.00 97.50 87 GLU A CA 1
ATOM 653 C C . GLU A 1 87 ? -18.686 0.220 -0.013 1.00 97.50 87 GLU A C 1
ATOM 655 O O . GLU A 1 87 ? -19.514 1.134 -0.060 1.00 97.50 87 GLU A O 1
ATOM 660 N N . ASN A 1 88 ? -17.419 0.370 -0.392 1.00 95.06 88 ASN A N 1
ATOM 661 C CA . ASN A 1 88 ? -16.891 1.595 -0.981 1.00 95.06 88 ASN A CA 1
ATOM 662 C C . ASN A 1 88 ? -16.973 1.481 -2.516 1.00 95.06 88 ASN A C 1
ATOM 664 O O . ASN A 1 88 ? -16.443 0.523 -3.079 1.00 95.06 88 ASN A O 1
ATOM 668 N N . ILE A 1 89 ? -17.624 2.450 -3.176 1.00 85.50 89 ILE A N 1
ATOM 669 C CA . ILE A 1 89 ? -17.832 2.517 -4.639 1.00 85.50 89 ILE A CA 1
ATOM 670 C C . ILE A 1 89 ? -17.083 3.714 -5.221 1.00 85.50 89 ILE A C 1
ATOM 672 O O . ILE A 1 89 ? -17.162 4.798 -4.596 1.00 85.50 89 ILE A O 1
#

Sequence (89 aa):
VAPYKVVTSSLDLADIDLSKNYVLKTATGGYDGHGQKVIRSEADLEAAYALADSADCVLEEFVNFDLEISVIVSGNGKEVTFFPVQENI

InterPro domains:
  IPR003135 ATP-grasp fold, ATP-dependent carboxylate-amine ligase-type [PF02222] (3-89)
  IPR013815 ATP-grasp fold, subdomain 1 [G3DSA:3.30.1490.20] (2-62)

pLDDT: mean 96.48, std 2.67, range [82.31, 98.5]